Protein AF-Q2T304-F1 (afdb_monomer_lite)

Radius of gyration: 12.09 Å; chains: 1; bounding box: 39×19×25 Å

Structure (mmCIF, N/CA/C/O backbone):
data_AF-Q2T304-F1
#
_entry.id   AF-Q2T304-F1
#
loop_
_atom_site.group_PDB
_atom_site.id
_atom_site.type_symbol
_atom_site.label_atom_id
_atom_site.label_alt_id
_atom_site.label_comp_id
_atom_site.label_asym_id
_atom_site.label_entity_id
_atom_site.label_seq_id
_atom_site.pdbx_PDB_ins_code
_atom_site.Cartn_x
_atom_site.Cartn_y
_atom_site.Cartn_z
_atom_site.occupancy
_atom_site.B_iso_or_equiv
_atom_site.auth_seq_id
_atom_site.auth_comp_id
_atom_site.auth_asym_id
_atom_site.auth_atom_id
_atom_site.pdbx_PDB_model_num
ATOM 1 N N . MET A 1 1 ? 6.533 -10.942 -8.744 1.00 59.97 1 MET A N 1
ATOM 2 C CA . MET A 1 1 ? 5.239 -10.517 -9.307 1.00 59.97 1 MET A CA 1
ATOM 3 C C . MET A 1 1 ? 5.549 -9.693 -10.537 1.00 59.97 1 MET A C 1
ATOM 5 O O . MET A 1 1 ? 6.448 -8.862 -10.461 1.00 59.97 1 MET A O 1
ATOM 9 N N . ILE A 1 2 ? 4.911 -9.967 -11.670 1.00 74.19 2 ILE A N 1
ATOM 10 C CA . ILE A 1 2 ? 5.076 -9.105 -12.853 1.00 74.19 2 ILE A CA 1
ATOM 11 C C . ILE A 1 2 ? 4.270 -7.815 -12.658 1.00 74.19 2 ILE A C 1
ATOM 13 O O . ILE A 1 2 ? 3.323 -7.799 -11.873 1.00 74.19 2 ILE A O 1
ATOM 17 N N . ASP A 1 3 ? 4.628 -6.734 -13.348 1.00 77.44 3 ASP A N 1
ATOM 18 C CA . ASP A 1 3 ? 3.985 -5.429 -13.141 1.00 77.44 3 ASP A CA 1
ATOM 19 C C . ASP A 1 3 ? 2.449 -5.477 -13.302 1.00 77.44 3 ASP A C 1
ATOM 21 O O . ASP A 1 3 ? 1.731 -4.939 -12.460 1.00 77.44 3 ASP A O 1
ATOM 25 N N . ASP A 1 4 ? 1.935 -6.240 -14.267 1.00 87.88 4 ASP A N 1
ATOM 26 C CA . ASP A 1 4 ? 0.491 -6.411 -14.483 1.00 87.88 4 ASP A CA 1
ATOM 27 C C . ASP A 1 4 ? -0.256 -7.023 -13.285 1.00 87.88 4 ASP A C 1
ATOM 29 O O . ASP A 1 4 ? -1.425 -6.714 -13.037 1.00 87.88 4 ASP A O 1
ATOM 33 N N . GLU A 1 5 ? 0.385 -7.924 -12.536 1.00 88.81 5 GLU A N 1
ATOM 34 C CA . GLU A 1 5 ? -0.220 -8.539 -11.349 1.00 88.81 5 GLU A CA 1
ATOM 35 C C . GLU A 1 5 ? -0.334 -7.530 -10.206 1.00 88.81 5 GLU A C 1
ATOM 37 O O . GLU A 1 5 ? -1.356 -7.501 -9.514 1.00 88.81 5 GLU A O 1
ATOM 42 N N . PHE A 1 6 ? 0.676 -6.668 -10.051 1.00 93.38 6 PHE A N 1
ATOM 43 C CA . PHE A 1 6 ? 0.637 -5.582 -9.078 1.00 93.38 6 PHE A CA 1
ATOM 44 C C . PHE A 1 6 ? -0.486 -4.607 -9.409 1.00 93.38 6 PHE A C 1
ATOM 46 O O . PHE A 1 6 ? -1.263 -4.264 -8.524 1.00 93.38 6 PHE A O 1
ATOM 53 N N . ASP A 1 7 ? -0.633 -4.219 -10.676 1.00 94.06 7 ASP A N 1
ATOM 54 C CA . ASP A 1 7 ? -1.688 -3.292 -11.092 1.00 94.06 7 ASP A CA 1
ATOM 55 C C . ASP A 1 7 ? -3.088 -3.860 -10.841 1.00 94.06 7 ASP A C 1
ATOM 57 O O . ASP A 1 7 ? -3.959 -3.163 -10.316 1.00 94.06 7 ASP A O 1
ATOM 61 N N . ARG A 1 8 ? -3.302 -5.151 -11.119 1.00 95.19 8 ARG A N 1
ATOM 62 C CA . ARG A 1 8 ? -4.577 -5.829 -10.827 1.00 95.19 8 ARG A CA 1
ATOM 63 C C . ARG A 1 8 ? -4.868 -5.912 -9.331 1.00 95.19 8 ARG A C 1
ATOM 65 O O . ARG A 1 8 ? -6.012 -5.716 -8.922 1.00 95.19 8 ARG A O 1
ATOM 72 N N . ALA A 1 9 ? -3.868 -6.229 -8.512 1.00 93.81 9 ALA A N 1
ATOM 73 C CA . ALA A 1 9 ? -4.036 -6.293 -7.063 1.00 93.81 9 ALA A CA 1
ATOM 74 C C . ALA A 1 9 ? -4.268 -4.895 -6.464 1.00 93.81 9 ALA A C 1
ATOM 76 O O . ALA A 1 9 ? -5.183 -4.709 -5.662 1.00 93.81 9 ALA A O 1
ATOM 77 N N . PHE A 1 10 ? -3.507 -3.897 -6.913 1.00 95.81 10 PHE A N 1
ATOM 78 C CA . PHE A 1 10 ? -3.636 -2.516 -6.466 1.00 95.81 10 PHE A CA 1
ATOM 79 C C . PHE A 1 10 ? -4.972 -1.889 -6.881 1.00 95.81 10 PHE A C 1
ATOM 81 O O . PHE A 1 10 ? -5.581 -1.172 -6.086 1.00 95.81 10 PHE A O 1
ATOM 88 N N . ALA A 1 11 ? -5.495 -2.219 -8.066 1.00 96.31 11 ALA A N 1
ATOM 89 C CA . ALA A 1 11 ? -6.840 -1.817 -8.471 1.00 96.31 11 ALA A CA 1
ATOM 90 C C . ALA A 1 11 ? -7.898 -2.285 -7.459 1.00 96.31 11 ALA A C 1
ATOM 92 O O . ALA A 1 11 ? -8.707 -1.477 -7.014 1.00 96.31 11 ALA A O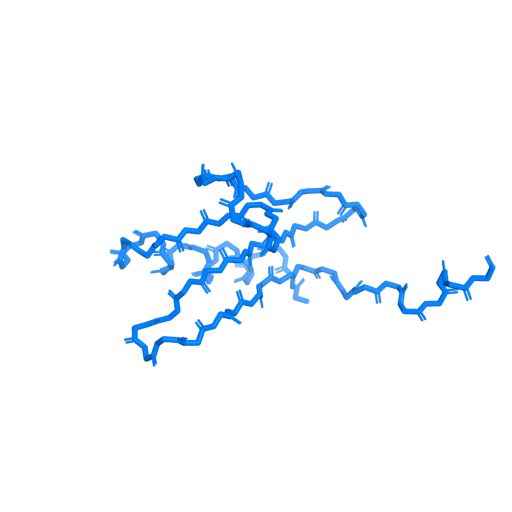 1
ATOM 93 N N . ARG A 1 12 ? -7.827 -3.539 -6.991 1.00 95.75 12 ARG A N 1
ATOM 94 C CA . ARG A 1 12 ? -8.767 -4.076 -5.987 1.00 95.75 12 ARG A CA 1
ATOM 95 C C . ARG A 1 12 ? -8.672 -3.363 -4.639 1.00 95.75 12 ARG A C 1
ATOM 97 O O . ARG A 1 12 ? -9.698 -3.152 -3.996 1.00 95.75 12 ARG A O 1
ATOM 104 N N . ILE A 1 13 ? -7.463 -2.995 -4.208 1.00 95.19 13 ILE A N 1
ATOM 105 C CA . ILE A 1 13 ? -7.240 -2.204 -2.983 1.00 95.19 13 ILE A CA 1
ATOM 106 C C . ILE A 1 13 ? -7.969 -0.857 -3.101 1.00 95.19 13 ILE A C 1
ATOM 108 O O . ILE A 1 13 ? -8.706 -0.466 -2.195 1.00 95.19 13 ILE A O 1
ATOM 112 N N . ARG A 1 14 ? -7.832 -0.184 -4.252 1.00 95.25 14 ARG A N 1
ATOM 113 C CA . ARG A 1 14 ? -8.481 1.108 -4.522 1.00 95.25 14 ARG A CA 1
ATOM 114 C C . ARG A 1 14 ? -9.995 0.999 -4.675 1.00 95.25 14 ARG A C 1
ATOM 116 O O . ARG A 1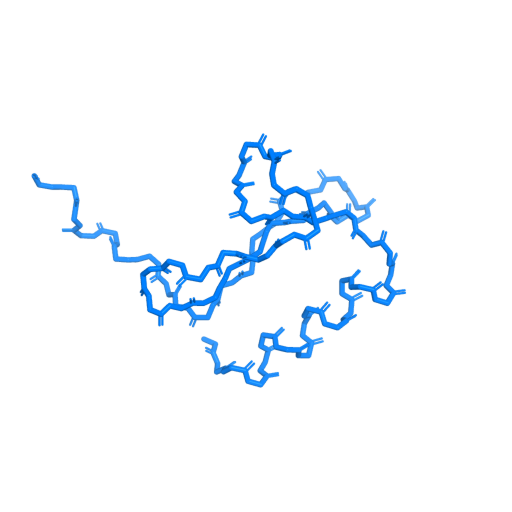 14 ? -10.709 1.816 -4.106 1.00 95.25 14 ARG A O 1
ATOM 123 N N . GLU A 1 15 ? -10.486 0.004 -5.409 1.00 96.75 15 GLU A N 1
ATOM 124 C CA . GLU A 1 15 ? -11.921 -0.254 -5.610 1.00 96.75 15 GLU A CA 1
ATOM 125 C C . GLU A 1 15 ? -12.650 -0.512 -4.289 1.00 96.75 15 GLU A C 1
ATOM 127 O O . GLU A 1 15 ? -13.798 -0.107 -4.121 1.00 96.75 15 GLU A O 1
ATOM 132 N N . ARG A 1 16 ? -11.972 -1.152 -3.332 1.00 94.75 16 ARG A N 1
ATOM 133 C CA . ARG A 1 16 ? -12.492 -1.394 -1.980 1.00 94.75 16 ARG A CA 1
ATOM 134 C C . ARG A 1 16 ? -12.348 -0.195 -1.041 1.00 94.75 16 ARG A C 1
ATOM 136 O O . ARG A 1 16 ? -12.808 -0.275 0.092 1.00 94.75 16 ARG A O 1
ATOM 143 N N . GLY A 1 17 ? -11.714 0.892 -1.485 1.00 94.69 17 GLY A N 1
ATOM 144 C CA . GLY A 1 17 ? -11.483 2.081 -0.665 1.00 94.69 17 GLY A CA 1
ATOM 145 C C . GLY A 1 17 ? -10.573 1.828 0.540 1.00 94.69 17 GLY A C 1
ATOM 146 O O . GLY A 1 17 ? -10.699 2.527 1.543 1.00 94.69 17 GLY A O 1
ATOM 147 N N . LEU A 1 18 ? -9.687 0.827 0.468 1.00 95.31 18 LEU A N 1
ATOM 148 C CA . LEU A 1 18 ? -8.765 0.525 1.562 1.00 95.31 18 LEU A CA 1
ATOM 149 C C . LEU A 1 18 ? -7.716 1.632 1.687 1.00 95.31 18 LEU A C 1
ATOM 151 O O . LEU A 1 18 ? -7.210 2.145 0.685 1.00 95.31 18 LEU A O 1
ATOM 155 N N . ALA A 1 19 ? -7.372 1.983 2.926 1.00 95.19 19 ALA A N 1
ATOM 156 C CA . ALA A 1 19 ? -6.258 2.878 3.193 1.00 95.19 19 ALA A CA 1
ATOM 157 C C . ALA A 1 19 ? -4.942 2.189 2.811 1.00 95.19 19 ALA A C 1
ATOM 159 O O . ALA A 1 19 ? -4.741 1.007 3.096 1.00 95.19 19 ALA A O 1
ATOM 160 N N . TYR A 1 20 ? -4.055 2.937 2.159 1.00 97.00 20 TYR A N 1
ATOM 161 C CA . TYR A 1 20 ? -2.770 2.425 1.712 1.00 97.00 20 TYR A CA 1
ATOM 162 C C . TYR A 1 20 ? -1.669 3.476 1.814 1.00 97.00 20 TYR A C 1
ATOM 164 O O . TYR A 1 20 ? -1.939 4.682 1.778 1.00 97.00 20 TYR A O 1
ATOM 172 N N . TRP A 1 21 ? -0.427 3.006 1.925 1.00 98.00 21 TRP A N 1
ATOM 173 C CA . TRP A 1 21 ? 0.749 3.833 2.165 1.00 98.00 21 TRP A CA 1
ATOM 174 C C . TRP A 1 21 ? 1.969 3.371 1.370 1.00 98.00 21 TRP 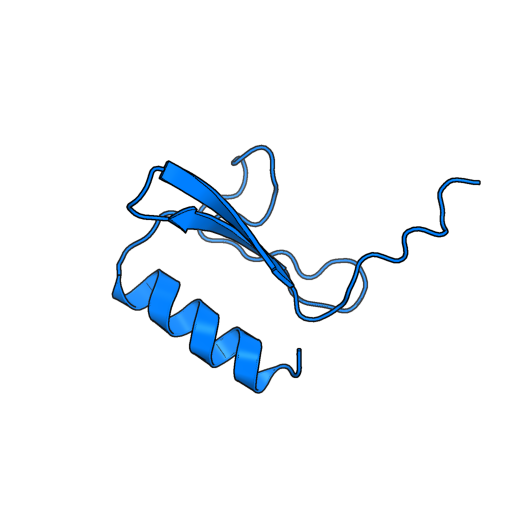A C 1
ATOM 176 O O . TRP A 1 21 ? 2.141 2.181 1.097 1.00 98.00 21 TRP A O 1
ATOM 186 N N . ALA A 1 22 ? 2.867 4.315 1.085 1.00 96.44 22 ALA A N 1
ATOM 187 C CA . ALA A 1 22 ? 4.171 4.026 0.488 1.00 96.44 22 ALA A CA 1
ATOM 188 C C . ALA A 1 22 ? 5.221 3.551 1.510 1.00 96.44 22 ALA A C 1
ATOM 190 O O . ALA A 1 22 ? 6.335 3.206 1.121 1.00 96.44 22 ALA A O 1
ATOM 191 N N . ASP A 1 23 ? 4.915 3.575 2.809 1.00 93.81 23 ASP A N 1
ATOM 192 C CA . ASP A 1 23 ? 5.849 3.241 3.884 1.00 93.81 23 ASP A CA 1
ATOM 193 C C . ASP A 1 23 ? 5.170 2.461 5.023 1.00 93.81 23 ASP A C 1
ATOM 195 O O . ASP A 1 23 ? 3.993 2.697 5.319 1.00 93.81 23 ASP A O 1
ATOM 199 N N . PRO A 1 24 ? 5.912 1.584 5.727 1.00 93.56 24 PRO A N 1
ATOM 200 C CA . PRO A 1 24 ? 5.350 0.771 6.803 1.00 93.56 24 PRO A CA 1
ATOM 201 C C . PRO A 1 24 ? 4.970 1.599 8.042 1.00 93.56 24 PRO A C 1
ATOM 203 O O . PRO A 1 24 ? 4.186 1.142 8.869 1.00 93.56 24 PRO A O 1
ATOM 206 N N . ALA A 1 25 ? 5.491 2.826 8.179 1.00 94.44 25 ALA A N 1
ATOM 207 C CA . ALA A 1 25 ? 5.158 3.731 9.279 1.00 94.44 25 ALA A CA 1
ATOM 208 C C . ALA A 1 25 ? 3.859 4.525 9.039 1.00 94.44 25 ALA A C 1
ATOM 210 O O . ALA A 1 25 ? 3.500 5.357 9.876 1.00 94.44 25 ALA A O 1
ATOM 211 N N . ARG A 1 26 ? 3.149 4.262 7.930 1.00 94.88 26 ARG A N 1
ATOM 212 C CA . ARG A 1 26 ? 1.861 4.873 7.567 1.00 94.88 26 ARG A CA 1
ATOM 213 C C . ARG A 1 26 ? 1.910 6.400 7.428 1.00 94.88 26 ARG A C 1
ATOM 215 O O . ARG A 1 26 ? 0.934 7.087 7.731 1.00 94.88 26 ARG A O 1
ATOM 222 N N . ARG A 1 27 ? 3.039 6.959 6.978 1.00 96.19 27 ARG A N 1
ATOM 223 C CA . ARG A 1 27 ? 3.232 8.419 6.870 1.00 96.19 27 ARG A CA 1
ATOM 224 C C . ARG A 1 27 ? 2.865 8.984 5.501 1.00 96.19 27 ARG A C 1
ATOM 226 O O . ARG A 1 27 ? 2.528 10.160 5.405 1.00 96.19 27 ARG A O 1
ATOM 233 N N . ARG A 1 28 ? 2.917 8.164 4.456 1.00 96.19 28 ARG A N 1
ATOM 234 C CA . ARG A 1 28 ? 2.709 8.549 3.055 1.00 96.19 28 ARG A CA 1
ATOM 235 C C . ARG A 1 28 ? 1.445 7.905 2.506 1.00 96.19 28 ARG A C 1
ATOM 237 O O . ARG A 1 28 ? 1.504 6.954 1.728 1.00 96.19 28 ARG A O 1
ATOM 244 N N . ALA A 1 29 ? 0.301 8.369 3.000 1.00 96.19 29 ALA A N 1
ATOM 245 C CA . ALA A 1 29 ? -1.006 7.846 2.614 1.00 96.19 29 ALA A CA 1
ATOM 246 C C . ALA A 1 29 ? -1.340 8.204 1.160 1.00 96.19 29 ALA A C 1
ATOM 248 O O . ALA A 1 29 ? -1.106 9.330 0.728 1.00 96.19 29 ALA A O 1
ATOM 249 N N . GLY A 1 30 ? -1.924 7.263 0.418 1.00 96.00 30 GLY A N 1
ATOM 250 C CA . GLY A 1 30 ? -2.315 7.495 -0.976 1.00 96.00 30 GLY A CA 1
ATOM 251 C C . GLY A 1 30 ? -1.159 7.419 -1.982 1.00 96.00 30 GLY A C 1
ATOM 252 O O . GLY A 1 30 ? -1.351 7.713 -3.161 1.00 96.00 30 GLY A O 1
ATOM 253 N N . GLU A 1 31 ? 0.028 7.007 -1.539 1.00 96.50 31 GLU A N 1
ATOM 254 C CA . GLU A 1 31 ? 1.222 6.858 -2.370 1.00 96.50 31 GLU A CA 1
ATOM 255 C C . GLU A 1 31 ? 1.668 5.389 -2.443 1.00 96.50 31 GLU A C 1
ATOM 257 O O . GLU A 1 31 ? 1.371 4.593 -1.553 1.00 96.50 31 GLU A O 1
ATOM 262 N N . ILE A 1 32 ? 2.425 5.041 -3.488 1.00 94.94 32 ILE A N 1
ATOM 263 C CA . ILE A 1 32 ? 3.129 3.755 -3.598 1.00 94.94 32 ILE A CA 1
ATOM 264 C C . ILE A 1 32 ? 4.641 3.969 -3.469 1.00 94.94 32 ILE A C 1
ATOM 266 O O . ILE A 1 32 ? 5.178 5.007 -3.862 1.00 94.94 32 ILE A O 1
ATOM 270 N N . ASN A 1 33 ? 5.341 2.979 -2.929 1.00 91.88 33 ASN A N 1
ATOM 271 C CA . ASN A 1 33 ? 6.792 2.918 -2.957 1.00 91.88 33 ASN A CA 1
ATOM 272 C C . ASN A 1 33 ? 7.266 2.542 -4.366 1.00 91.88 33 ASN A C 1
ATOM 274 O O . ASN A 1 33 ? 6.730 1.617 -4.967 1.00 91.88 33 ASN A O 1
ATOM 278 N N . THR A 1 34 ? 8.290 3.220 -4.877 1.00 90.44 34 THR A N 1
ATOM 279 C CA . THR A 1 34 ? 8.966 2.871 -6.140 1.00 90.44 34 THR A CA 1
ATOM 280 C C . THR A 1 34 ? 10.485 2.736 -5.970 1.00 90.44 34 THR A C 1
ATOM 282 O O . THR A 1 34 ? 11.245 2.818 -6.935 1.00 90.44 34 THR A O 1
ATOM 285 N N . GLN A 1 35 ? 10.959 2.611 -4.726 1.00 83.38 35 GLN A N 1
ATOM 286 C CA . GLN A 1 35 ? 12.376 2.439 -4.407 1.00 83.38 35 GLN A CA 1
ATOM 287 C C . GLN A 1 35 ? 12.850 1.014 -4.746 1.00 83.38 35 GLN A C 1
ATOM 289 O O . GLN A 1 35 ? 12.057 0.079 -4.834 1.00 83.38 35 GLN A O 1
ATOM 294 N N . GLY A 1 36 ? 14.160 0.840 -4.960 1.00 74.56 36 GLY A N 1
ATOM 295 C CA . GLY A 1 36 ? 14.758 -0.484 -5.202 1.00 74.56 36 GLY A CA 1
ATOM 296 C C . GLY A 1 36 ? 14.451 -1.103 -6.574 1.00 74.56 36 GLY A C 1
ATOM 297 O O . GLY A 1 36 ? 14.637 -2.301 -6.768 1.00 74.56 36 GLY A O 1
ATOM 298 N N . GLY A 1 37 ? 13.972 -0.309 -7.540 1.00 82.56 37 GLY A N 1
ATOM 299 C CA . GLY A 1 37 ? 13.678 -0.784 -8.900 1.00 82.56 37 GLY A CA 1
ATOM 300 C C . GLY A 1 37 ? 12.421 -1.655 -9.009 1.00 82.56 37 GLY A C 1
ATOM 301 O O . GLY A 1 37 ? 12.260 -2.374 -9.996 1.00 82.56 37 GLY A O 1
ATOM 302 N N . GLY A 1 38 ? 11.552 -1.609 -7.998 1.00 89.06 38 GLY A N 1
ATOM 303 C CA . GLY A 1 38 ? 10.235 -2.238 -7.986 1.00 89.06 38 GLY A CA 1
ATOM 304 C C . GLY A 1 38 ? 9.150 -1.258 -7.544 1.00 89.06 38 GLY A C 1
ATOM 305 O O . GLY A 1 38 ? 9.384 -0.056 -7.435 1.00 89.06 38 GLY A O 1
ATOM 306 N N . ARG A 1 39 ? 7.954 -1.785 -7.292 1.00 92.88 39 ARG A N 1
ATOM 307 C CA . ARG A 1 39 ? 6.803 -1.072 -6.738 1.00 92.88 39 ARG A CA 1
ATOM 308 C C . ARG A 1 39 ? 6.344 -1.774 -5.472 1.00 92.88 39 ARG A C 1
ATOM 310 O O . ARG A 1 39 ? 6.423 -2.999 -5.399 1.00 92.88 39 ARG A O 1
ATOM 317 N N . GLY A 1 40 ? 5.874 -1.003 -4.503 1.00 94.25 40 GLY A N 1
ATOM 318 C CA . GLY A 1 40 ? 5.438 -1.498 -3.209 1.00 94.25 40 GLY A CA 1
ATOM 319 C C . GLY A 1 40 ? 4.272 -0.702 -2.645 1.00 94.25 40 GLY A C 1
ATOM 320 O O . GLY A 1 40 ? 4.187 0.503 -2.863 1.00 94.25 40 GLY A O 1
ATOM 321 N N . VAL A 1 41 ? 3.376 -1.348 -1.911 1.00 96.50 41 VAL A N 1
ATOM 322 C CA . VAL A 1 41 ? 2.318 -0.660 -1.166 1.00 96.50 41 VAL A CA 1
ATOM 323 C C . VAL A 1 41 ? 1.964 -1.436 0.094 1.00 96.50 41 VAL A C 1
ATOM 325 O O . VAL A 1 41 ? 1.882 -2.664 0.071 1.00 96.50 41 VAL A O 1
ATOM 328 N N . TYR A 1 42 ? 1.738 -0.706 1.179 1.00 96.56 42 TYR A N 1
ATOM 329 C CA . TYR A 1 42 ? 1.228 -1.233 2.439 1.00 96.56 42 TYR A CA 1
ATOM 330 C C . TYR A 1 42 ? -0.247 -0.891 2.575 1.00 96.56 42 TYR A C 1
ATOM 332 O O . TYR A 1 42 ? -0.642 0.209 2.192 1.00 96.56 42 TYR A O 1
ATOM 340 N N . PHE A 1 43 ? -1.062 -1.782 3.128 1.00 96.62 43 PHE A N 1
ATOM 341 C CA . PHE A 1 43 ? -2.491 -1.538 3.321 1.00 96.62 43 PHE A CA 1
ATOM 342 C C . PHE A 1 43 ? -3.046 -2.353 4.489 1.00 96.62 43 PHE A C 1
ATOM 344 O O . PHE A 1 43 ? -2.505 -3.402 4.839 1.00 96.62 43 PHE A O 1
ATOM 351 N N . ASP A 1 44 ? -4.127 -1.854 5.085 1.00 94.38 44 ASP A N 1
ATOM 352 C CA . ASP A 1 44 ? -4.915 -2.618 6.052 1.00 94.38 44 ASP A CA 1
ATOM 353 C C . ASP A 1 44 ? -5.960 -3.445 5.291 1.00 94.38 44 ASP A C 1
ATOM 355 O O . ASP A 1 44 ? -6.709 -2.907 4.465 1.00 94.38 44 ASP A O 1
ATOM 359 N N . ASP A 1 45 ? -6.012 -4.751 5.549 1.00 90.31 45 ASP A N 1
ATOM 360 C CA . ASP A 1 45 ? -7.122 -5.578 5.087 1.00 90.31 45 ASP A CA 1
ATOM 361 C C . ASP A 1 45 ? -8.354 -5.408 6.006 1.00 90.31 45 ASP A C 1
ATOM 363 O O . ASP A 1 45 ? -8.243 -4.900 7.127 1.00 90.31 45 ASP A O 1
ATOM 367 N N . PRO A 1 46 ? -9.557 -5.800 5.550 1.00 88.88 46 PRO A N 1
ATOM 368 C CA . PRO A 1 46 ? -10.770 -5.699 6.364 1.00 88.88 46 PRO A CA 1
ATOM 369 C C . PRO A 1 46 ? -10.735 -6.499 7.675 1.00 88.88 46 PRO A C 1
ATOM 371 O O . PRO A 1 46 ? -11.523 -6.204 8.573 1.00 88.88 46 PRO A O 1
ATOM 374 N N . ASP A 1 47 ? -9.845 -7.487 7.784 1.00 92.06 47 ASP A N 1
ATOM 375 C CA . ASP A 1 47 ? -9.677 -8.337 8.964 1.00 92.06 47 ASP A CA 1
ATOM 376 C C . ASP A 1 47 ? -8.679 -7.732 9.976 1.00 92.06 47 ASP A C 1
ATOM 378 O O . ASP A 1 47 ? -8.491 -8.265 11.071 1.00 92.06 47 ASP A O 1
ATOM 382 N N . GLY A 1 48 ? -8.081 -6.578 9.652 1.00 88.25 48 GLY A N 1
ATOM 383 C CA . GLY A 1 48 ? -7.152 -5.841 10.507 1.00 88.25 48 GLY A CA 1
ATOM 384 C C . GLY A 1 48 ? -5.687 -6.252 10.346 1.00 88.25 48 GLY A C 1
ATOM 385 O O . GLY A 1 48 ? -4.849 -5.841 11.153 1.00 88.25 48 GLY A O 1
ATOM 386 N N . HIS A 1 49 ? -5.350 -7.044 9.327 1.00 94.69 49 HIS A N 1
ATOM 387 C CA . HIS A 1 49 ? -3.967 -7.357 8.992 1.00 94.69 49 HIS A CA 1
ATOM 388 C C . HIS A 1 49 ? -3.310 -6.200 8.247 1.00 94.69 49 HIS A C 1
ATOM 390 O O . HIS A 1 49 ? -3.872 -5.629 7.313 1.00 94.69 49 HIS A O 1
ATOM 396 N N . PHE A 1 50 ? -2.060 -5.918 8.611 1.00 95.75 50 PHE A N 1
ATOM 397 C CA . PHE A 1 50 ? -1.216 -4.994 7.870 1.00 95.75 50 PHE A CA 1
ATOM 398 C C . PHE A 1 50 ? -0.409 -5.769 6.830 1.00 95.75 50 PHE A C 1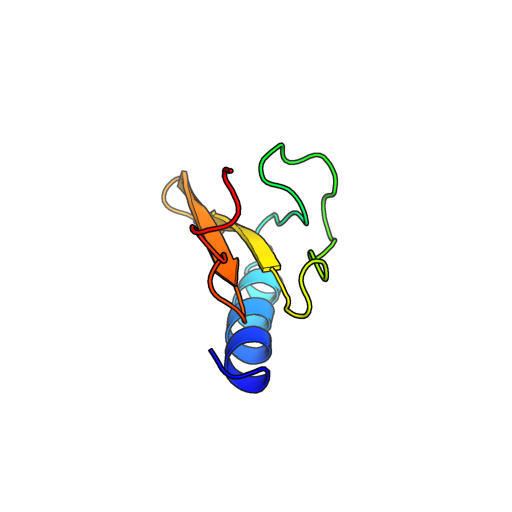
ATOM 400 O O . PHE A 1 50 ? 0.507 -6.519 7.176 1.00 95.75 50 PHE A O 1
ATOM 407 N N . LEU A 1 51 ? -0.789 -5.618 5.565 1.00 95.69 51 LEU A N 1
ATOM 408 C CA . LEU A 1 51 ? -0.240 -6.376 4.448 1.00 95.69 51 LEU A CA 1
ATOM 409 C C . LEU A 1 51 ? 0.633 -5.501 3.555 1.00 95.69 51 LEU A C 1
ATOM 411 O O . LEU A 1 51 ? 0.492 -4.279 3.495 1.00 95.69 51 LEU A O 1
ATOM 415 N N . GLU A 1 52 ? 1.525 -6.163 2.828 1.00 94.81 52 GLU A N 1
ATOM 416 C CA . GLU A 1 52 ? 2.455 -5.547 1.896 1.00 94.81 52 GLU A CA 1
ATOM 417 C C . GLU A 1 52 ? 2.368 -6.242 0.531 1.00 94.81 52 GLU A C 1
ATOM 419 O O . GLU A 1 52 ? 2.366 -7.471 0.434 1.00 94.81 52 GLU A O 1
ATOM 424 N N . LEU A 1 53 ? 2.300 -5.445 -0.534 1.00 93.38 53 LEU A N 1
ATOM 425 C CA . LEU A 1 53 ? 2.311 -5.893 -1.924 1.00 93.38 53 LEU A CA 1
ATOM 426 C C . LEU A 1 53 ? 3.556 -5.337 -2.617 1.00 93.38 53 LEU A C 1
ATOM 428 O O . LEU A 1 53 ? 3.752 -4.127 -2.600 1.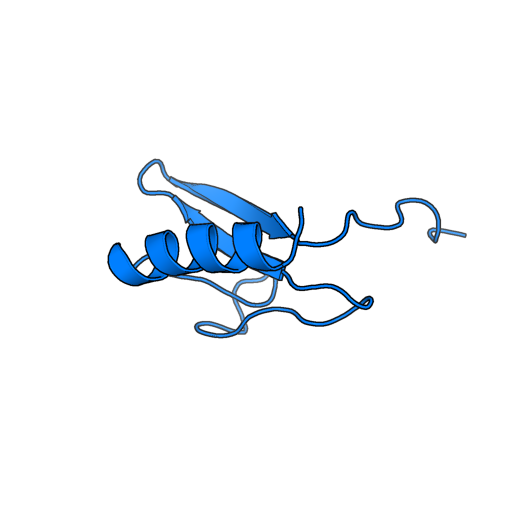00 93.38 53 LEU A O 1
ATOM 432 N N . LEU A 1 54 ? 4.367 -6.191 -3.252 1.00 92.12 54 LEU A N 1
ATOM 433 C CA . LEU A 1 54 ? 5.649 -5.817 -3.870 1.00 92.12 54 LEU A CA 1
ATOM 434 C C . LEU A 1 54 ? 5.824 -6.462 -5.252 1.00 92.12 54 LEU A C 1
ATOM 436 O O . LEU A 1 54 ? 5.494 -7.636 -5.436 1.00 92.12 54 LEU A O 1
ATOM 440 N N . THR A 1 55 ? 6.418 -5.746 -6.213 1.00 89.50 55 THR A N 1
ATOM 441 C CA . THR A 1 55 ? 6.817 -6.347 -7.504 1.00 89.50 55 THR A CA 1
ATOM 442 C C . THR A 1 55 ? 8.163 -7.058 -7.442 1.00 89.50 55 THR A C 1
ATOM 444 O O . THR A 1 55 ? 8.354 -8.077 -8.114 1.00 89.50 55 THR A O 1
ATOM 447 N N . ARG A 1 56 ? 9.075 -6.576 -6.592 1.00 86.00 56 ARG A N 1
ATOM 448 C CA . ARG A 1 56 ? 10.377 -7.195 -6.333 1.00 86.00 56 ARG A CA 1
ATOM 449 C C . ARG A 1 56 ? 10.494 -7.637 -4.878 1.00 86.00 56 ARG A C 1
ATOM 451 O O . ARG A 1 56 ? 10.068 -6.889 -4.000 1.00 86.00 56 ARG A O 1
ATOM 458 N N . PRO A 1 57 ? 11.073 -8.820 -4.613 1.00 78.06 57 PRO A N 1
ATOM 459 C CA . PRO A 1 57 ? 11.446 -9.177 -3.256 1.00 78.06 57 PRO A CA 1
ATOM 460 C C . PRO A 1 57 ? 12.507 -8.199 -2.746 1.00 78.06 57 PRO A C 1
ATOM 462 O O . PRO A 1 57 ? 13.289 -7.652 -3.526 1.00 78.06 57 PRO A O 1
ATOM 465 N N . TYR A 1 58 ? 12.553 -8.012 -1.432 1.00 70.25 58 TYR A N 1
ATOM 466 C CA . TYR A 1 58 ? 13.700 -7.376 -0.806 1.00 70.25 58 TYR A CA 1
ATOM 467 C C . TYR A 1 58 ? 14.956 -8.202 -1.075 1.00 70.25 58 TYR A C 1
ATOM 469 O O . TYR A 1 58 ? 14.951 -9.421 -0.882 1.00 70.25 58 TYR A O 1
ATOM 477 N N . ASP A 1 59 ? 16.047 -7.537 -1.446 1.00 65.62 59 ASP A N 1
ATOM 478 C CA . ASP A 1 59 ? 17.370 -8.131 -1.306 1.00 65.62 59 ASP A CA 1
ATOM 479 C C . ASP A 1 59 ? 17.673 -8.224 0.196 1.00 65.62 59 ASP A C 1
ATOM 481 O O . ASP A 1 59 ? 18.250 -7.319 0.796 1.00 65.62 59 ASP A O 1
ATOM 485 N N . LEU A 1 60 ? 17.295 -9.339 0.827 1.00 58.41 60 LEU A N 1
ATOM 486 C CA . LEU A 1 60 ? 17.624 -9.672 2.223 1.00 58.41 60 LEU A CA 1
ATOM 487 C C . LEU A 1 60 ? 19.146 -9.877 2.456 1.00 58.41 60 LEU A C 1
ATOM 489 O O . LEU A 1 60 ? 19.545 -10.453 3.463 1.00 58.41 60 LEU A O 1
ATOM 493 N N . GLY A 1 61 ? 20.001 -9.425 1.529 1.00 46.06 61 GLY A N 1
ATOM 494 C CA . GLY A 1 61 ? 21.452 -9.623 1.504 1.00 46.06 61 GLY A CA 1
ATOM 495 C C . GLY A 1 61 ? 22.305 -8.353 1.614 1.00 46.06 61 GLY A C 1
ATOM 496 O O . GLY A 1 61 ? 23.521 -8.458 1.512 1.00 46.06 61 GLY A O 1
ATOM 497 N N . ALA A 1 62 ? 21.722 -7.170 1.833 1.00 45.00 62 ALA A N 1
ATOM 498 C CA . ALA A 1 62 ? 22.480 -5.926 2.047 1.00 45.00 62 ALA A CA 1
ATOM 499 C C . ALA A 1 62 ? 22.424 -5.431 3.505 1.00 45.00 62 ALA A C 1
ATOM 501 O O . ALA A 1 62 ? 22.414 -4.231 3.767 1.00 45.00 62 ALA A O 1
ATOM 502 N N . ALA A 1 63 ? 22.381 -6.362 4.459 1.00 43.91 63 ALA A N 1
ATOM 503 C CA . ALA A 1 63 ? 22.833 -6.113 5.823 1.00 43.91 63 ALA A CA 1
ATOM 504 C C . ALA A 1 63 ? 24.269 -6.650 5.932 1.00 43.91 63 ALA A C 1
ATOM 506 O O . ALA A 1 63 ? 24.484 -7.800 6.312 1.00 43.91 63 ALA A O 1
ATOM 507 N N . GLY A 1 64 ? 25.228 -5.831 5.505 1.00 35.00 64 GLY A N 1
ATOM 508 C CA . GLY A 1 64 ? 26.665 -6.035 5.673 1.00 35.00 64 GLY A CA 1
ATOM 509 C C . GLY A 1 64 ? 27.297 -4.748 6.166 1.00 35.00 64 GLY A C 1
ATOM 510 O O . GLY A 1 64 ? 26.909 -3.687 5.628 1.00 35.00 64 GLY A O 1
#

pLDDT: mean 87.35, std 14.57, range [35.0, 98.0]

Secondary structure (DSSP, 8-state):
--HHHHHHHHHHHHHTT--EESSTTS-SBT--B-GGGS-EEEEE-TTS-EEEEESS---TT---

Organism: Burkholderia thailandensis (strain ATCC 700388 / DSM 13276 / CCUG 48851 / CIP 106301 / E264) (NCBI:txid271848)

InterPro domains:
  IPR004360 Glyoxalase/fosfomycin resistance/dioxygenase domain [PF00903] (4-53)
  IPR029068 Glyoxalase/Bleomycin resistance protein/Dihydroxybiphenyl dioxygenase [G3DSA:3.10.180.10] (1-59)
  IPR029068 Glyoxalase/Bleomycin resistance protein/Dihydroxybiphenyl dioxygenase [SSF54593] (4-60)
  IPR037523 Vicinal oxygen chelate (VOC), core domain [PS51819] (1-56)

Sequence (64 aa):
MIDDEFDRAFARIRERGLAYWADPARRRAGEINTQGGGRGVYFDDPDGHFLELLTRPYDLGAAG

Foldseek 3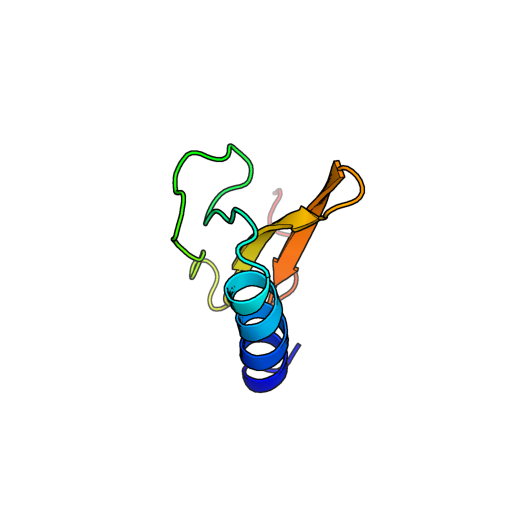Di:
DAPVVLVVVVVVCVVVVWWKACDPVSPGIPDWPCPPPKIKMWTADPVGDTDMDIPDDDPPPPPD